Protein AF-A0A151UAA6-F1 (afdb_monomer_lite)

InterPro domains:
  IPR036852 Peptidase S8/S53 domain superfamily [G3DSA:3.40.50.200] (2-77)
  IPR036852 Peptidase S8/S53 domain superfamily [SSF52743] (2-96)
  IPR045051 Subtilisin-like protease [PTHR10795] (2-91)

Structure (mmCIF, N/CA/C/O backbone):
data_AF-A0A151UAA6-F1
#
_entry.id   AF-A0A151UAA6-F1
#
loop_
_atom_site.group_PDB
_atom_site.id
_atom_site.type_symbol
_atom_site.label_atom_id
_atom_site.label_alt_id
_atom_site.label_comp_id
_atom_site.label_asym_id
_atom_site.label_entity_id
_atom_site.label_seq_id
_atom_site.pdbx_PDB_ins_code
_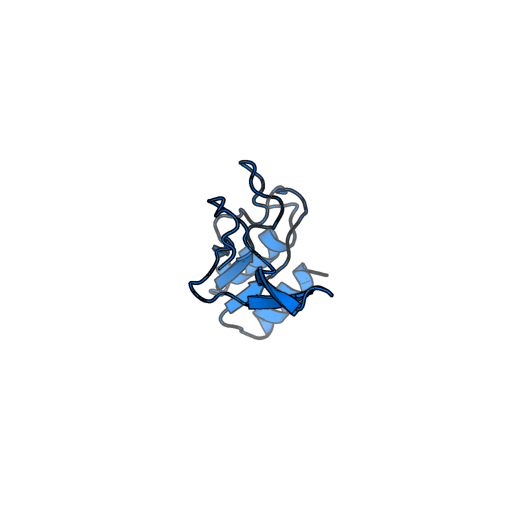atom_site.Cartn_x
_atom_site.Cartn_y
_atom_site.Cartn_z
_atom_site.occupancy
_atom_site.B_iso_or_equiv
_atom_site.auth_seq_id
_atom_site.auth_comp_id
_atom_site.auth_asym_id
_atom_site.auth_atom_id
_atom_site.pdbx_PDB_model_num
ATOM 1 N N . ASN A 1 1 ? -16.369 8.559 -4.714 1.00 82.88 1 ASN A N 1
ATOM 2 C CA . ASN A 1 1 ? -16.470 8.642 -3.248 1.00 82.88 1 ASN A CA 1
ATOM 3 C C . ASN A 1 1 ? -15.746 7.426 -2.674 1.00 82.88 1 ASN A C 1
ATOM 5 O O . ASN A 1 1 ? -16.053 6.334 -3.128 1.00 82.88 1 ASN A O 1
ATOM 9 N N . ILE A 1 2 ? -14.726 7.585 -1.818 1.00 93.62 2 ILE A N 1
ATOM 10 C CA . ILE A 1 2 ? -13.891 6.447 -1.353 1.00 93.62 2 ILE A CA 1
ATOM 11 C C . ILE A 1 2 ? -14.572 5.701 -0.204 1.00 93.62 2 ILE A C 1
ATOM 13 O O . ILE A 1 2 ? -14.650 4.479 -0.237 1.00 93.62 2 ILE A O 1
ATOM 17 N N . MET A 1 3 ? -15.121 6.428 0.770 1.00 94.31 3 MET A N 1
ATOM 18 C CA . MET A 1 3 ? -15.782 5.821 1.929 1.00 94.31 3 MET A CA 1
ATOM 19 C C . MET A 1 3 ? -16.974 4.949 1.526 1.00 94.31 3 MET A C 1
ATOM 21 O O . MET A 1 3 ? -17.097 3.831 2.004 1.00 94.31 3 MET A O 1
ATOM 25 N N . GLU A 1 4 ? -17.800 5.410 0.583 1.00 96.69 4 GLU A N 1
ATOM 26 C CA . GLU A 1 4 ? -18.925 4.615 0.067 1.00 96.69 4 GLU A CA 1
ATOM 27 C C . GLU A 1 4 ? -18.470 3.281 -0.544 1.00 96.69 4 GLU A C 1
ATOM 29 O O . GLU A 1 4 ? -19.157 2.277 -0.397 1.00 96.69 4 GLU A O 1
ATOM 34 N N . ALA A 1 5 ? -17.304 3.249 -1.200 1.00 97.56 5 ALA A N 1
ATOM 35 C CA . ALA A 1 5 ? -16.764 2.018 -1.769 1.00 97.56 5 ALA A CA 1
ATOM 36 C C . ALA A 1 5 ? -16.292 1.038 -0.683 1.00 97.56 5 ALA A C 1
ATOM 38 O O . ALA A 1 5 ? -16.472 -0.167 -0.839 1.00 97.56 5 ALA A O 1
ATOM 39 N N . PHE A 1 6 ? -15.726 1.543 0.419 1.00 98.06 6 PHE A N 1
ATOM 40 C CA . PHE A 1 6 ? -15.377 0.714 1.575 1.00 98.06 6 PHE A CA 1
ATOM 41 C C . PHE A 1 6 ? -16.623 0.124 2.236 1.00 98.06 6 PHE A C 1
ATOM 43 O O . PHE A 1 6 ? -16.667 -1.081 2.452 1.00 98.06 6 PHE A O 1
ATOM 50 N N . GLU A 1 7 ? -17.650 0.935 2.494 1.00 97.75 7 GLU A N 1
ATOM 51 C CA . GLU A 1 7 ? -18.901 0.455 3.097 1.00 97.75 7 GLU A CA 1
ATOM 52 C C . GLU A 1 7 ? -19.606 -0.579 2.211 1.00 97.75 7 GLU A C 1
ATOM 54 O O . GLU A 1 7 ? -20.068 -1.606 2.707 1.00 97.75 7 GLU A O 1
ATOM 59 N N . ALA A 1 8 ? -19.633 -0.357 0.893 1.00 98.44 8 ALA A N 1
ATOM 60 C CA . ALA A 1 8 ? -20.165 -1.336 -0.050 1.00 98.44 8 ALA A CA 1
ATOM 61 C C . ALA A 1 8 ? -19.369 -2.651 -0.007 1.00 98.44 8 ALA A C 1
ATOM 63 O O . ALA A 1 8 ? -19.964 -3.712 0.134 1.00 98.44 8 ALA A O 1
ATOM 64 N N . ALA A 1 9 ? -18.033 -2.591 -0.037 1.00 98.38 9 ALA A N 1
ATOM 65 C CA . ALA A 1 9 ? -17.187 -3.783 0.033 1.00 98.38 9 ALA A CA 1
ATOM 66 C C . ALA A 1 9 ? -17.355 -4.555 1.355 1.00 98.38 9 ALA A C 1
ATOM 68 O O . ALA A 1 9 ? -17.378 -5.786 1.354 1.00 98.38 9 ALA A O 1
ATOM 69 N N . ILE A 1 10 ? -17.506 -3.844 2.476 1.00 98.50 10 ILE A N 1
ATOM 70 C CA . ILE A 1 10 ? -17.801 -4.448 3.782 1.00 98.50 10 ILE A CA 1
ATOM 71 C C . ILE A 1 10 ? -19.161 -5.151 3.740 1.00 98.50 10 ILE A C 1
ATOM 73 O O . ILE A 1 10 ? -19.264 -6.305 4.150 1.00 98.50 10 ILE A O 1
ATOM 77 N N . SER A 1 11 ? -20.193 -4.485 3.214 1.00 98.38 11 SER A N 1
ATOM 78 C CA . SER A 1 11 ? -21.537 -5.060 3.084 1.00 98.38 11 SER A CA 1
ATOM 79 C C . SER A 1 11 ? -21.576 -6.271 2.150 1.00 98.38 11 SER A C 1
ATOM 81 O O . SER A 1 11 ? -22.352 -7.195 2.391 1.00 98.38 11 SER A O 1
ATOM 83 N N . ASP A 1 12 ? -20.757 -6.273 1.101 1.00 98.44 12 ASP A N 1
ATOM 84 C CA . ASP A 1 12 ? -20.622 -7.393 0.167 1.00 98.44 12 ASP A CA 1
ATOM 85 C C . ASP A 1 12 ? -19.863 -8.582 0.786 1.00 98.44 12 ASP A C 1
ATOM 87 O O . ASP A 1 12 ? -19.856 -9.673 0.215 1.00 98.44 12 ASP A O 1
ATOM 91 N N . GLY A 1 13 ? -19.254 -8.400 1.965 1.00 97.62 13 GLY A N 1
ATOM 92 C CA . GLY A 1 13 ? -18.581 -9.460 2.712 1.00 97.62 13 GLY A CA 1
ATOM 93 C C . GLY A 1 13 ? -17.268 -9.911 2.077 1.00 97.62 13 GLY A C 1
ATOM 94 O O . GLY A 1 13 ? -16.966 -11.102 2.090 1.00 97.62 13 GLY A O 1
ATOM 95 N N . VAL A 1 14 ? -16.504 -8.986 1.485 1.00 98.56 14 VAL A N 1
ATOM 96 C CA . VAL A 1 14 ? -15.199 -9.316 0.887 1.00 98.56 14 VAL A CA 1
ATOM 97 C C . VAL A 1 14 ? -14.173 -9.717 1.949 1.00 98.56 14 VAL A C 1
ATOM 99 O O . VAL A 1 14 ? -14.188 -9.208 3.063 1.00 98.56 14 VAL A O 1
ATOM 102 N N . ASP A 1 15 ? -13.209 -10.559 1.579 1.00 98.19 15 ASP A N 1
ATOM 103 C CA . ASP A 1 15 ? -12.125 -10.954 2.491 1.00 98.19 15 ASP A CA 1
ATOM 104 C C . ASP A 1 15 ? -10.958 -9.946 2.514 1.00 98.19 15 ASP A C 1
ATOM 106 O O . ASP A 1 15 ? -10.261 -9.784 3.519 1.00 98.19 15 ASP A O 1
ATOM 110 N N . VAL A 1 16 ? -10.712 -9.270 1.383 1.00 98.25 16 VAL A N 1
ATOM 111 C CA . VAL A 1 16 ? -9.579 -8.351 1.190 1.00 98.25 16 VAL A CA 1
ATOM 112 C C . VAL A 1 16 ? -9.987 -7.175 0.307 1.00 98.25 16 VAL A C 1
ATOM 114 O O . VAL A 1 16 ? -10.615 -7.357 -0.735 1.00 98.25 16 VAL A O 1
ATOM 117 N N . ILE A 1 17 ? -9.538 -5.972 0.668 1.00 98.44 17 ILE A N 1
ATOM 118 C CA . ILE A 1 17 ? -9.639 -4.769 -0.165 1.00 98.44 17 ILE A CA 1
ATOM 119 C C . ILE A 1 17 ? -8.249 -4.391 -0.687 1.00 98.44 17 ILE A C 1
ATOM 121 O O . ILE A 1 17 ? -7.293 -4.212 0.073 1.00 98.44 17 ILE A O 1
ATOM 125 N N . SER A 1 18 ? -8.136 -4.229 -2.006 1.00 97.69 18 SER A N 1
ATOM 126 C CA . SER A 1 18 ? -6.940 -3.683 -2.650 1.00 97.69 18 SER A CA 1
ATOM 127 C C . SER A 1 18 ? -7.195 -2.257 -3.124 1.00 97.69 18 SER A C 1
ATOM 129 O O . SER A 1 18 ? -7.993 -2.018 -4.029 1.00 97.69 18 SER A O 1
ATOM 131 N N . CYS A 1 19 ? -6.508 -1.303 -2.502 1.00 95.19 19 CYS A N 1
ATOM 132 C CA . CYS A 1 19 ? -6.675 0.124 -2.732 1.00 95.19 19 CYS A CA 1
ATOM 133 C C . CYS A 1 19 ? -5.403 0.714 -3.357 1.00 95.19 19 CYS A C 1
ATOM 135 O O . CYS A 1 19 ? -4.470 1.124 -2.672 1.00 95.19 19 CYS A O 1
ATOM 137 N N . SER A 1 20 ? -5.353 0.787 -4.687 1.00 94.81 20 SER A N 1
ATOM 138 C CA . SER A 1 20 ? -4.257 1.462 -5.409 1.00 94.81 20 SER A CA 1
ATOM 139 C C . SER A 1 20 ? -4.518 2.964 -5.559 1.00 94.81 20 SER A C 1
ATOM 141 O O . SER A 1 20 ? -4.432 3.518 -6.653 1.00 94.81 20 SER A O 1
ATOM 143 N N . LEU A 1 21 ? -4.881 3.610 -4.452 1.00 92.88 21 LEU A N 1
ATOM 144 C CA . LEU A 1 21 ? -5.153 5.042 -4.346 1.00 92.88 21 LEU A CA 1
ATOM 145 C C . LEU A 1 21 ? -4.327 5.628 -3.199 1.00 92.88 21 LEU A C 1
ATOM 147 O O . LEU A 1 21 ? -3.820 4.902 -2.347 1.00 92.88 21 LEU A O 1
ATOM 151 N N . GLY A 1 22 ? -4.190 6.945 -3.176 1.00 89.75 22 GLY A N 1
ATOM 152 C CA . GLY A 1 22 ? -3.493 7.653 -2.114 1.00 89.75 22 GLY A CA 1
ATOM 153 C C . GLY A 1 22 ? -3.480 9.149 -2.378 1.00 89.75 22 GLY A C 1
ATOM 154 O O . GLY A 1 22 ? -3.736 9.602 -3.496 1.00 89.75 22 GLY A O 1
ATOM 155 N N . HIS A 1 23 ? -3.173 9.910 -1.338 1.00 87.75 23 HIS A N 1
ATOM 156 C CA . HIS A 1 23 ? -2.954 11.346 -1.438 1.00 87.75 23 HIS A CA 1
ATOM 157 C C . HIS A 1 23 ? -1.558 11.658 -2.001 1.00 87.75 23 HIS A C 1
ATOM 159 O O . HIS A 1 23 ? -0.692 10.783 -2.074 1.00 87.75 23 HIS A O 1
ATOM 165 N N . SER A 1 24 ? -1.332 12.915 -2.395 1.00 86.19 24 SER A N 1
ATOM 166 C CA . SER A 1 24 ? -0.005 13.404 -2.810 1.00 86.19 24 SER A CA 1
ATOM 167 C C . SER A 1 24 ? 0.973 13.525 -1.636 1.00 86.19 24 SER A C 1
ATOM 169 O O . SER A 1 24 ? 2.183 13.466 -1.834 1.00 86.19 24 SER A O 1
ATOM 171 N N . THR A 1 25 ? 0.448 13.699 -0.423 1.00 87.44 25 THR A N 1
ATOM 172 C CA . THR A 1 25 ? 1.184 13.788 0.845 1.00 87.44 25 THR A CA 1
ATOM 173 C C . THR A 1 25 ? 0.458 12.970 1.906 1.00 87.44 25 THR A C 1
ATOM 175 O O . THR A 1 25 ? -0.740 12.733 1.769 1.00 87.44 25 THR A O 1
ATOM 178 N N . ALA A 1 26 ? 1.157 12.539 2.958 1.00 87.94 26 ALA A N 1
ATOM 179 C CA . ALA A 1 26 ? 0.495 11.933 4.110 1.00 87.94 26 ALA A CA 1
ATOM 180 C C . ALA A 1 26 ? -0.484 12.936 4.743 1.00 87.94 26 ALA A C 1
ATOM 182 O O . ALA A 1 26 ? -0.132 14.097 4.964 1.00 87.94 26 ALA A O 1
ATOM 183 N N . THR A 1 27 ? -1.695 12.467 5.019 1.00 92.19 27 THR A N 1
ATOM 184 C CA . THR A 1 27 ? -2.774 13.228 5.656 1.00 92.19 27 THR A CA 1
ATOM 185 C C . THR A 1 27 ? -3.064 12.611 7.024 1.00 92.19 27 THR A C 1
ATOM 187 O O . THR A 1 27 ? -2.761 11.439 7.255 1.00 92.19 27 THR A O 1
ATOM 190 N N . GLU A 1 28 ? -3.611 13.400 7.948 1.00 94.44 28 GLU A N 1
ATOM 191 C CA . GLU A 1 28 ? -4.044 12.913 9.260 1.00 94.44 28 GLU A CA 1
ATOM 192 C C . GLU A 1 28 ? -5.151 11.846 9.104 1.00 94.44 28 GLU A C 1
ATOM 194 O O . GLU A 1 28 ? -5.988 11.928 8.203 1.00 94.44 28 GLU A O 1
ATOM 199 N N . PHE A 1 29 ? -5.143 10.814 9.952 1.00 95.00 29 PHE A N 1
ATOM 200 C CA . PHE A 1 29 ? -5.992 9.628 9.804 1.00 95.00 29 PHE A CA 1
ATOM 201 C C . PHE A 1 29 ? -7.498 9.912 9.829 1.00 95.00 29 PHE A C 1
ATOM 203 O O . PHE A 1 29 ? -8.250 9.223 9.143 1.00 95.00 29 PHE A O 1
ATOM 210 N N . PHE A 1 30 ? -7.944 10.904 10.594 1.00 94.00 30 PHE A N 1
ATOM 211 C CA . PHE A 1 30 ? -9.346 11.312 10.709 1.00 94.00 30 PHE A CA 1
ATOM 212 C C . PHE A 1 30 ? -9.790 12.265 9.591 1.00 94.00 30 PHE A C 1
ATOM 214 O O . PHE A 1 30 ? -10.973 12.587 9.495 1.00 94.00 30 PHE A O 1
ATOM 221 N N . GLU A 1 31 ? -8.863 12.698 8.737 1.00 94.31 31 GLU A N 1
ATOM 222 C CA . GLU A 1 31 ? -9.136 13.519 7.552 1.00 94.31 31 GLU A CA 1
ATOM 223 C C . GLU A 1 31 ? -8.940 12.735 6.243 1.00 94.31 31 GLU A C 1
ATOM 225 O O . GLU A 1 31 ? -9.321 13.197 5.166 1.00 94.31 31 GLU A O 1
ATOM 230 N N . ASP A 1 32 ? -8.380 11.527 6.320 1.00 94.25 32 ASP A N 1
ATOM 231 C CA . ASP A 1 32 ? -8.148 10.651 5.179 1.00 94.25 32 ASP A CA 1
ATOM 232 C C . ASP A 1 32 ? -9.244 9.582 5.045 1.00 94.25 32 ASP A C 1
ATOM 234 O O . ASP A 1 32 ? -9.320 8.619 5.810 1.00 94.25 32 ASP A O 1
ATOM 238 N N . GLY A 1 33 ? -10.065 9.702 3.999 1.00 95.44 33 GLY A N 1
ATOM 239 C CA . GLY A 1 33 ? -11.128 8.739 3.704 1.00 95.44 33 GLY A CA 1
ATOM 240 C C . GLY A 1 33 ? -10.637 7.306 3.453 1.00 95.44 33 GLY A C 1
ATOM 241 O O . GLY A 1 33 ? -11.407 6.370 3.676 1.00 95.44 33 GLY A O 1
ATOM 242 N N . ILE A 1 34 ? -9.380 7.109 3.025 1.00 96.44 34 ILE A N 1
ATOM 243 C CA . ILE A 1 34 ? -8.778 5.770 2.907 1.00 96.44 34 ILE A CA 1
ATOM 244 C C . ILE A 1 34 ? -8.497 5.211 4.304 1.00 96.44 34 ILE A C 1
ATOM 246 O O . ILE A 1 34 ? -8.895 4.085 4.592 1.00 96.44 34 ILE A O 1
ATOM 250 N N . SER A 1 35 ? -7.866 5.996 5.181 1.00 96.81 35 SER A N 1
ATOM 251 C CA . SER A 1 35 ? -7.601 5.618 6.574 1.00 96.81 35 SER A CA 1
ATOM 252 C C . SER A 1 35 ? -8.883 5.286 7.341 1.00 96.81 35 SER A C 1
ATOM 254 O O . SER A 1 35 ? -8.945 4.228 7.971 1.00 96.81 35 SER A O 1
ATOM 256 N N . ILE A 1 36 ? -9.923 6.119 7.236 1.00 97.25 36 ILE A N 1
ATOM 257 C CA . ILE A 1 36 ? -11.225 5.888 7.887 1.00 97.25 36 ILE A CA 1
ATOM 258 C C . ILE A 1 36 ? -11.895 4.619 7.345 1.00 97.25 36 ILE A C 1
ATOM 260 O O . ILE A 1 36 ? -12.266 3.738 8.120 1.00 97.25 36 ILE A O 1
ATOM 264 N N . GLY A 1 37 ? -12.013 4.488 6.019 1.00 97.31 37 GLY A N 1
ATOM 265 C CA . GLY A 1 37 ? -12.629 3.310 5.400 1.00 97.31 37 GLY A CA 1
ATOM 266 C C . GLY A 1 37 ? -11.878 2.018 5.729 1.00 97.31 37 GLY A C 1
ATOM 267 O O . GLY A 1 37 ? -12.488 0.995 6.038 1.00 97.31 37 GLY A O 1
ATOM 268 N N . ALA A 1 38 ? -10.544 2.071 5.757 1.00 97.75 38 ALA A N 1
ATOM 269 C CA . ALA A 1 38 ? -9.722 0.929 6.131 1.00 97.75 38 ALA A CA 1
ATOM 270 C C . ALA A 1 38 ? -9.863 0.549 7.610 1.00 97.75 38 ALA A C 1
ATOM 272 O O . ALA A 1 38 ? -9.804 -0.636 7.938 1.00 97.75 38 ALA A O 1
ATOM 273 N N . PHE A 1 39 ? -10.086 1.523 8.496 1.00 97.69 39 PHE A N 1
ATOM 274 C CA . PHE A 1 39 ? -10.360 1.252 9.905 1.00 97.69 39 PHE A CA 1
ATOM 275 C C . PHE A 1 39 ? -11.678 0.482 10.072 1.00 97.69 39 PHE A C 1
ATOM 277 O O . PHE A 1 39 ? -11.728 -0.510 10.798 1.00 97.69 39 PHE A O 1
ATOM 284 N N . HIS A 1 40 ? -12.729 0.878 9.345 1.00 97.88 40 HIS A N 1
ATOM 285 C CA . HIS A 1 40 ? -14.009 0.159 9.336 1.00 97.88 40 HIS A CA 1
ATOM 286 C C . HIS A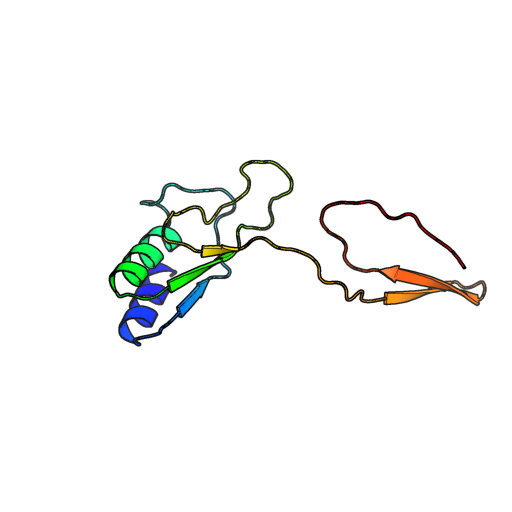 1 40 ? -13.875 -1.255 8.756 1.00 97.88 40 HIS A C 1
ATOM 288 O O . HIS A 1 40 ? -14.431 -2.205 9.309 1.00 97.88 40 HIS A O 1
ATOM 294 N N . ALA A 1 41 ? -13.104 -1.417 7.678 1.00 98.38 41 ALA A N 1
ATOM 295 C CA . ALA A 1 41 ? -12.845 -2.723 7.078 1.00 98.38 41 ALA A CA 1
ATOM 296 C C . ALA A 1 41 ? -12.154 -3.670 8.072 1.00 98.38 41 ALA A C 1
ATOM 298 O O . ALA A 1 41 ? -12.631 -4.784 8.296 1.00 98.38 41 ALA A O 1
ATOM 299 N N . ILE A 1 42 ? -11.097 -3.207 8.750 1.00 97.69 42 ILE A N 1
ATOM 300 C CA . ILE A 1 42 ? -10.360 -4.053 9.695 1.00 97.69 42 ILE A CA 1
ATOM 301 C C . ILE A 1 42 ? -11.187 -4.408 10.931 1.00 97.69 42 ILE A C 1
ATOM 303 O O . ILE A 1 42 ? -11.064 -5.517 11.450 1.00 97.69 42 ILE A O 1
ATOM 307 N N . ALA A 1 43 ? -12.078 -3.512 11.369 1.00 97.62 43 ALA A N 1
ATOM 308 C CA . ALA A 1 43 ? -13.027 -3.793 12.443 1.00 97.62 43 ALA A CA 1
ATOM 309 C C . ALA A 1 43 ? -14.010 -4.924 12.081 1.00 97.62 43 ALA A C 1
ATOM 311 O O . ALA A 1 43 ? -14.491 -5.621 12.972 1.00 97.62 43 ALA A O 1
ATOM 312 N N . ASN A 1 44 ? -14.258 -5.146 10.786 1.00 98.12 44 ASN A N 1
ATOM 313 C CA . ASN A 1 44 ? -15.054 -6.257 10.258 1.00 98.12 44 ASN A CA 1
ATOM 314 C C . ASN A 1 44 ? -14.197 -7.469 9.837 1.00 98.12 44 ASN A C 1
ATOM 316 O O . ASN A 1 44 ? -14.699 -8.385 9.194 1.00 98.12 44 ASN A O 1
ATOM 320 N N . GLY A 1 45 ? -12.910 -7.499 10.199 1.00 97.81 45 GLY A N 1
ATOM 321 C CA . GLY A 1 45 ? -12.004 -8.604 9.872 1.00 97.81 45 GLY A CA 1
ATOM 322 C C . GLY A 1 45 ? -11.486 -8.602 8.430 1.00 97.81 45 GLY A C 1
ATOM 323 O O . GLY A 1 45 ? -10.890 -9.590 8.008 1.00 97.81 45 GLY A O 1
ATOM 324 N N . ILE A 1 46 ? -11.675 -7.507 7.690 1.00 98.56 46 ILE A N 1
ATOM 325 C CA . ILE A 1 46 ? -11.271 -7.370 6.288 1.00 98.56 46 ILE A CA 1
ATOM 326 C C . ILE A 1 46 ? -9.912 -6.678 6.216 1.00 98.56 46 ILE A C 1
ATOM 328 O O . ILE A 1 46 ? -9.719 -5.575 6.735 1.00 98.56 46 ILE A O 1
ATOM 332 N N . VAL A 1 47 ? -8.954 -7.308 5.542 1.00 97.75 47 VAL A N 1
ATOM 333 C 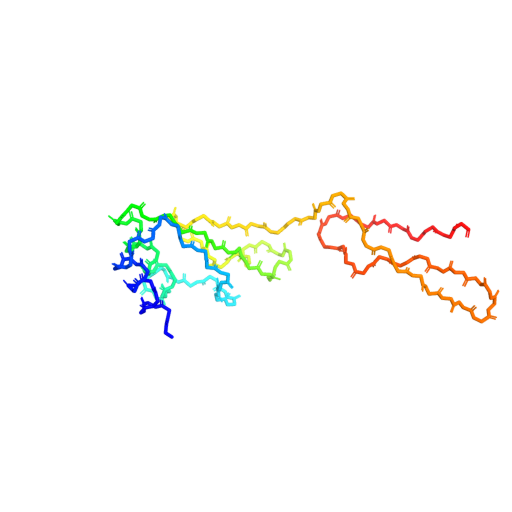CA . VAL A 1 47 ? -7.603 -6.756 5.394 1.00 97.75 47 VAL A CA 1
ATOM 334 C C . VAL A 1 47 ? -7.552 -5.750 4.245 1.00 97.75 47 VAL A C 1
ATOM 336 O O . VAL A 1 47 ? -8.094 -5.994 3.168 1.00 97.75 47 VAL A O 1
ATOM 339 N N . VAL A 1 48 ? -6.838 -4.638 4.443 1.00 98.38 48 VAL A N 1
ATOM 340 C CA . VAL A 1 48 ? -6.664 -3.597 3.421 1.00 98.38 48 VAL A CA 1
ATOM 341 C C . VAL A 1 48 ? -5.203 -3.474 3.012 1.00 98.38 48 VAL A C 1
ATOM 343 O O . VAL A 1 48 ? -4.317 -3.296 3.848 1.00 98.38 48 VAL A O 1
ATOM 346 N N . THR A 1 49 ? -4.959 -3.530 1.704 1.00 97.81 49 THR A N 1
ATOM 347 C CA . THR A 1 49 ? -3.645 -3.280 1.096 1.00 97.81 49 THR A CA 1
ATOM 348 C C . THR A 1 49 ? -3.684 -1.977 0.314 1.00 97.81 49 THR A C 1
ATOM 350 O O . THR A 1 49 ? -4.656 -1.718 -0.402 1.00 97.81 49 THR A O 1
ATOM 353 N N . ALA A 1 50 ? -2.639 -1.160 0.427 1.00 97.25 50 ALA A N 1
ATOM 354 C CA . ALA A 1 50 ? -2.533 0.069 -0.348 1.00 97.25 50 ALA A CA 1
ATOM 355 C C . ALA A 1 50 ? -1.087 0.384 -0.735 1.00 97.25 50 ALA A C 1
ATOM 357 O O . ALA A 1 50 ? -0.147 0.053 -0.016 1.00 97.25 50 ALA A O 1
ATOM 358 N N . GLY A 1 51 ? -0.891 1.026 -1.886 1.00 95.69 51 GLY A N 1
ATOM 359 C CA . GLY A 1 51 ? 0.447 1.415 -2.339 1.00 95.69 51 GLY A CA 1
ATOM 360 C C . GLY A 1 51 ? 1.044 2.519 -1.463 1.00 95.69 51 GLY A C 1
ATOM 361 O O . GLY A 1 51 ? 0.337 3.426 -1.043 1.00 95.69 51 GLY A O 1
ATOM 362 N N . GLY A 1 52 ? 2.353 2.502 -1.219 1.00 94.19 52 GLY A N 1
ATOM 363 C CA . GLY A 1 52 ? 3.028 3.546 -0.438 1.00 94.19 52 GLY A CA 1
ATOM 364 C C . GLY A 1 52 ? 3.057 4.924 -1.116 1.00 94.19 52 GLY A C 1
ATOM 365 O O . GLY A 1 52 ? 3.320 5.917 -0.451 1.00 94.19 52 GLY A O 1
ATOM 366 N N . GLY A 1 53 ? 2.764 4.994 -2.416 1.00 93.06 53 GLY A N 1
ATOM 367 C CA . GLY A 1 53 ? 2.877 6.202 -3.233 1.00 93.06 53 GLY A CA 1
ATOM 368 C C . GLY A 1 53 ? 4.138 6.201 -4.104 1.00 93.06 53 GLY A C 1
ATOM 369 O O . GLY A 1 53 ? 5.074 5.436 -3.882 1.00 93.06 53 GLY A O 1
ATOM 370 N N . ASN A 1 54 ? 4.149 7.063 -5.124 1.00 93.25 54 ASN A N 1
ATOM 371 C CA . ASN A 1 54 ? 5.206 7.118 -6.147 1.00 93.25 54 ASN A CA 1
ATOM 372 C C . ASN A 1 54 ? 6.068 8.391 -6.057 1.00 93.25 54 ASN A C 1
ATOM 374 O O . ASN A 1 54 ? 6.798 8.704 -6.993 1.00 93.25 54 ASN A O 1
ATOM 378 N N . ALA A 1 55 ? 5.968 9.136 -4.952 1.00 92.94 55 ALA A N 1
ATOM 379 C CA . ALA A 1 55 ? 6.642 10.422 -4.755 1.00 92.94 55 ALA A CA 1
ATOM 380 C C . ALA A 1 55 ? 8.081 10.304 -4.211 1.00 92.94 55 ALA A C 1
ATOM 382 O O . ALA A 1 55 ? 8.720 11.320 -3.950 1.00 92.94 55 ALA A O 1
ATOM 383 N N . GLY A 1 56 ? 8.593 9.081 -4.033 1.00 90.62 56 GLY A N 1
ATOM 384 C CA . GLY A 1 56 ? 9.984 8.846 -3.642 1.00 90.62 56 GLY A CA 1
ATOM 385 C C . GLY A 1 56 ? 11.001 9.444 -4.634 1.00 90.62 56 GLY A C 1
ATOM 386 O O . GLY A 1 56 ? 10.634 9.889 -5.723 1.00 90.62 56 GLY A O 1
ATOM 387 N N . PRO A 1 57 ? 12.306 9.428 -4.306 1.00 93.06 57 PRO A N 1
ATOM 388 C CA . PRO A 1 57 ? 12.947 8.585 -3.291 1.00 93.06 57 PRO A CA 1
ATOM 389 C C . PRO A 1 57 ? 13.187 9.258 -1.932 1.00 93.06 57 PRO A C 1
ATOM 391 O O . PRO A 1 57 ? 13.767 8.624 -1.051 1.00 93.06 57 PRO A O 1
ATOM 394 N N . GLU A 1 58 ? 12.789 10.521 -1.763 1.00 93.19 58 GLU A N 1
ATOM 395 C CA . GLU A 1 58 ? 13.068 11.265 -0.533 1.00 93.19 58 GLU A CA 1
ATOM 396 C C . GLU A 1 58 ? 12.363 10.642 0.691 1.00 93.19 58 GLU A C 1
ATOM 398 O O . GLU A 1 58 ? 11.240 10.131 0.566 1.00 93.19 58 GLU A O 1
ATOM 403 N N . PRO A 1 59 ? 12.989 10.670 1.886 1.00 92.62 59 PRO A N 1
ATOM 404 C CA . PRO A 1 59 ? 12.361 10.191 3.115 1.00 92.62 59 PRO A CA 1
ATOM 405 C C . PRO A 1 59 ? 11.036 10.909 3.413 1.00 92.62 59 PRO A C 1
ATOM 407 O O . PRO A 1 59 ? 10.905 12.107 3.184 1.00 92.62 59 PRO A O 1
ATOM 410 N N . GLY A 1 60 ? 10.060 10.183 3.968 1.00 91.88 60 GLY A N 1
ATOM 411 C CA . GLY A 1 60 ? 8.773 10.765 4.382 1.00 91.88 60 GLY A CA 1
ATOM 412 C C . GLY A 1 60 ? 7.768 11.009 3.248 1.00 91.88 60 GLY A C 1
ATOM 413 O O . GLY A 1 60 ? 6.793 11.723 3.448 1.00 91.88 60 GLY A O 1
ATOM 414 N N . THR A 1 61 ? 7.978 10.415 2.071 1.00 94.19 61 THR A N 1
ATOM 415 C CA . THR A 1 61 ? 7.087 10.548 0.898 1.00 94.19 61 THR A CA 1
ATOM 416 C C . THR A 1 61 ? 5.965 9.501 0.831 1.00 94.19 61 THR A C 1
ATOM 418 O O . THR A 1 61 ? 5.170 9.515 -0.109 1.00 94.19 61 THR A O 1
ATOM 421 N N . VAL A 1 62 ? 5.882 8.592 1.812 1.00 94.81 62 VAL A N 1
ATOM 422 C CA . VAL A 1 62 ? 4.835 7.557 1.887 1.00 94.81 62 VAL A CA 1
ATOM 423 C C . VAL A 1 62 ? 3.507 8.180 2.323 1.00 94.81 62 VAL A C 1
ATOM 425 O O . VAL A 1 62 ? 3.500 8.974 3.260 1.00 94.81 62 VAL A O 1
ATOM 428 N N . THR A 1 63 ? 2.388 7.818 1.683 1.00 94.81 63 THR A N 1
ATOM 429 C CA . THR A 1 63 ? 1.083 8.468 1.937 1.00 94.81 63 THR A CA 1
ATOM 430 C C . THR A 1 63 ? 0.052 7.597 2.655 1.00 94.81 63 THR A C 1
ATOM 432 O O . THR A 1 63 ? -0.644 8.096 3.532 1.00 94.81 63 THR A O 1
ATOM 435 N N . ASN A 1 64 ? -0.011 6.294 2.372 1.00 96.06 64 ASN A N 1
ATOM 436 C CA . ASN A 1 64 ? -0.893 5.361 3.083 1.00 96.06 64 ASN A CA 1
ATOM 437 C C . ASN A 1 64 ? -0.195 4.816 4.338 1.00 96.06 64 ASN A C 1
ATOM 439 O O . ASN A 1 64 ? 0.354 3.718 4.302 1.00 96.06 64 ASN A O 1
ATOM 443 N N . VAL A 1 65 ? -0.154 5.602 5.418 1.00 96.00 65 VAL A N 1
ATOM 444 C CA . VAL A 1 65 ? 0.666 5.317 6.620 1.00 96.00 65 VAL A CA 1
ATOM 445 C C . VAL A 1 65 ? -0.132 4.877 7.852 1.00 96.00 65 VAL A C 1
ATOM 447 O O . VAL A 1 65 ? 0.452 4.695 8.920 1.00 96.00 65 VAL A O 1
ATOM 450 N N . ALA A 1 66 ? -1.452 4.705 7.731 1.00 96.69 66 ALA A N 1
ATOM 451 C CA . ALA A 1 66 ? -2.269 4.245 8.848 1.00 96.69 66 ALA A CA 1
ATOM 452 C C . ALA A 1 66 ? -1.832 2.842 9.315 1.00 96.69 66 ALA A C 1
ATOM 454 O O . ALA A 1 66 ? -1.607 1.963 8.481 1.00 96.69 66 ALA A O 1
ATOM 455 N N . PRO A 1 67 ? -1.741 2.593 10.635 1.00 96.31 67 PRO A N 1
ATOM 456 C CA . PRO A 1 67 ? -1.139 1.368 11.167 1.00 96.31 67 PRO A CA 1
ATOM 457 C C . PRO A 1 67 ? -1.956 0.098 10.883 1.00 96.31 67 PRO A C 1
ATOM 459 O O . PRO A 1 67 ? -1.436 -1.006 11.011 1.00 96.31 67 PRO A O 1
ATOM 462 N N . TRP A 1 68 ? -3.225 0.245 10.498 1.00 97.25 68 TRP A N 1
ATOM 463 C CA . TRP A 1 68 ? -4.108 -0.844 10.075 1.00 97.25 68 TRP A CA 1
ATOM 464 C C . TRP A 1 68 ? -4.080 -1.102 8.558 1.00 97.25 68 TRP A C 1
ATOM 466 O O . TRP A 1 68 ? -4.794 -1.971 8.071 1.00 97.25 68 TRP A O 1
ATOM 476 N N . ILE A 1 69 ? -3.272 -0.379 7.781 1.00 97.56 69 ILE A N 1
ATOM 477 C CA . ILE A 1 69 ? -3.132 -0.603 6.338 1.00 97.56 69 ILE A CA 1
ATOM 478 C C . ILE A 1 69 ? -1.826 -1.348 6.061 1.00 97.56 69 ILE A C 1
ATOM 480 O O . ILE A 1 69 ? -0.762 -0.975 6.552 1.00 97.56 69 ILE A O 1
ATOM 484 N N . PHE A 1 70 ? -1.875 -2.373 5.206 1.00 97.50 70 PHE A N 1
ATOM 485 C CA . PHE A 1 70 ? -0.661 -2.943 4.623 1.00 97.50 70 PHE A CA 1
ATOM 486 C C . PHE A 1 70 ? -0.129 -2.018 3.524 1.00 97.50 70 PHE A C 1
ATOM 488 O O . PHE A 1 70 ? -0.570 -2.084 2.373 1.00 97.50 70 PHE A O 1
ATOM 495 N N . SER A 1 71 ? 0.820 -1.153 3.883 1.00 96.56 71 SER A N 1
ATOM 496 C CA . SER A 1 71 ? 1.489 -0.225 2.965 1.00 96.56 71 SER A CA 1
ATOM 497 C C . SER A 1 71 ? 2.535 -0.946 2.108 1.00 96.56 71 SER A C 1
ATOM 499 O O . SER A 1 71 ? 3.525 -1.474 2.617 1.00 96.56 71 SE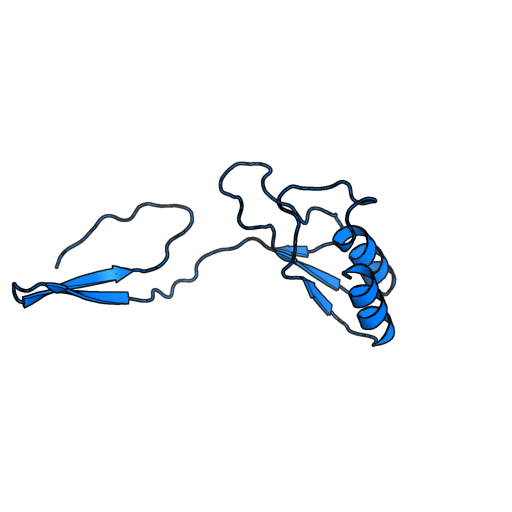R A O 1
ATOM 501 N N . VAL A 1 72 ? 2.343 -0.954 0.790 1.00 97.38 72 VAL A N 1
ATOM 502 C CA . VAL A 1 72 ? 3.157 -1.726 -0.161 1.00 97.38 72 VAL A CA 1
ATOM 503 C C . VAL A 1 72 ? 4.108 -0.817 -0.939 1.00 97.38 72 VAL A C 1
ATOM 505 O O . VAL A 1 72 ? 3.678 0.070 -1.676 1.00 97.38 72 VAL A O 1
ATOM 508 N N . GLY A 1 73 ? 5.415 -1.053 -0.803 1.00 94.50 73 GLY A N 1
ATOM 509 C CA . GLY A 1 73 ? 6.448 -0.399 -1.612 1.00 94.50 73 GLY A CA 1
ATOM 510 C C . GLY A 1 73 ? 6.616 -1.044 -2.992 1.00 94.50 73 GLY A C 1
ATOM 511 O O . GLY A 1 73 ? 6.345 -2.230 -3.173 1.00 94.50 73 GLY A O 1
ATOM 512 N N . ALA A 1 74 ? 7.101 -0.271 -3.964 1.00 93.06 74 ALA A N 1
ATOM 513 C CA . ALA A 1 74 ? 7.397 -0.771 -5.303 1.00 93.06 74 ALA A CA 1
ATOM 514 C C . ALA A 1 74 ? 8.856 -1.240 -5.418 1.00 93.06 74 ALA A C 1
ATOM 516 O O . ALA A 1 74 ? 9.783 -0.557 -4.981 1.00 93.06 74 ALA A O 1
ATOM 517 N N . SER A 1 75 ? 9.062 -2.390 -6.057 1.00 91.19 75 SER A N 1
ATOM 518 C CA . SER A 1 75 ? 10.381 -2.923 -6.395 1.00 91.19 75 SER A CA 1
ATOM 519 C C . SER A 1 75 ? 10.401 -3.452 -7.830 1.00 91.19 75 SER A C 1
ATOM 521 O O . SER A 1 75 ? 9.369 -3.544 -8.498 1.00 91.19 75 SER A O 1
ATOM 523 N N . THR A 1 76 ? 11.597 -3.766 -8.327 1.00 86.56 76 THR A N 1
ATOM 524 C CA . THR A 1 76 ? 11.770 -4.417 -9.633 1.00 86.56 76 THR A CA 1
ATOM 525 C C . THR A 1 76 ? 11.948 -5.920 -9.457 1.00 86.56 76 THR A C 1
ATOM 527 O O . THR A 1 76 ? 12.390 -6.383 -8.406 1.00 86.56 76 THR A O 1
ATOM 530 N N . ILE A 1 77 ? 11.606 -6.674 -10.499 1.00 86.38 77 ILE A N 1
ATOM 531 C CA . ILE A 1 77 ? 11.887 -8.109 -10.608 1.00 86.38 77 ILE A CA 1
ATOM 532 C C . ILE A 1 77 ? 13.118 -8.339 -11.497 1.00 86.38 77 ILE A C 1
ATOM 534 O O . ILE A 1 77 ? 13.614 -7.411 -12.136 1.00 86.38 77 ILE A O 1
ATOM 538 N N . ASP A 1 78 ? 13.603 -9.575 -11.549 1.00 84.81 78 ASP A N 1
ATOM 539 C CA . ASP A 1 78 ? 14.757 -9.996 -12.358 1.00 84.81 78 ASP A CA 1
ATOM 540 C C . ASP A 1 78 ? 14.528 -9.912 -13.880 1.00 84.81 78 ASP A C 1
ATOM 542 O O . ASP A 1 78 ? 15.481 -9.856 -14.659 1.00 84.81 78 ASP A O 1
ATOM 546 N N . ARG A 1 79 ? 13.265 -9.870 -14.311 1.00 82.50 79 ARG A N 1
ATOM 547 C CA . ARG A 1 79 ? 12.877 -9.726 -15.713 1.00 82.50 79 ARG A CA 1
ATOM 548 C C . ARG A 1 79 ? 13.055 -8.295 -16.224 1.00 82.50 79 ARG A C 1
ATOM 550 O O . ARG A 1 79 ? 12.349 -7.380 -15.804 1.00 82.50 79 ARG A O 1
ATOM 557 N N . ASP A 1 80 ? 13.876 -8.158 -17.261 1.00 80.56 80 ASP A N 1
ATOM 558 C CA . ASP A 1 80 ? 14.051 -6.919 -18.016 1.00 80.56 80 ASP A CA 1
ATOM 559 C C . ASP A 1 80 ? 13.287 -6.963 -19.358 1.00 80.56 80 ASP A C 1
ATOM 561 O O . ASP A 1 80 ? 13.309 -7.964 -20.075 1.00 80.56 80 ASP A O 1
ATOM 565 N N . PHE A 1 81 ? 12.644 -5.853 -19.739 1.00 78.25 81 PHE A N 1
ATOM 566 C CA . PHE A 1 81 ? 12.062 -5.686 -21.077 1.00 78.25 81 PHE A CA 1
ATOM 567 C C . PHE A 1 81 ? 13.016 -4.895 -21.973 1.00 78.25 81 PHE A C 1
ATOM 569 O O . PHE A 1 81 ? 13.136 -3.669 -21.867 1.00 78.25 81 PHE A O 1
ATOM 576 N N . ALA A 1 82 ? 13.708 -5.617 -22.850 1.00 79.50 82 ALA A N 1
ATOM 577 C CA . ALA A 1 82 ? 14.639 -5.051 -23.813 1.00 79.50 82 ALA A CA 1
ATOM 578 C C . ALA A 1 82 ? 13.919 -4.609 -25.095 1.00 79.50 82 ALA A C 1
ATOM 580 O O . ALA A 1 82 ? 13.156 -5.366 -25.690 1.00 79.50 82 ALA A O 1
ATOM 581 N N . ASN A 1 83 ? 14.210 -3.391 -25.544 1.00 80.38 83 ASN A N 1
ATOM 582 C CA . ASN A 1 83 ? 13.835 -2.874 -26.858 1.00 80.38 83 ASN A CA 1
ATOM 583 C C . ASN A 1 83 ? 15.104 -2.594 -27.663 1.00 80.38 83 ASN A C 1
ATOM 585 O O . ASN A 1 83 ? 16.139 -2.295 -27.076 1.00 80.38 83 ASN A O 1
ATOM 589 N N . TYR A 1 84 ? 15.049 -2.653 -28.992 1.00 83.94 84 TYR A N 1
ATOM 590 C CA . TYR A 1 84 ? 16.209 -2.356 -29.836 1.00 83.94 84 TYR A CA 1
ATOM 591 C C . TYR A 1 84 ? 15.958 -1.110 -30.680 1.00 83.94 84 TYR A C 1
ATOM 593 O O . TYR A 1 84 ? 14.982 -1.045 -31.422 1.00 83.94 84 TYR A O 1
ATOM 601 N N . ILE A 1 85 ? 16.863 -0.136 -30.595 1.00 85.56 85 ILE A N 1
ATOM 602 C CA . ILE A 1 85 ? 16.913 0.998 -31.520 1.00 85.56 85 ILE A CA 1
ATOM 603 C C . ILE A 1 85 ? 17.899 0.650 -32.632 1.00 85.56 85 ILE A C 1
ATOM 605 O O . ILE A 1 85 ? 19.092 0.478 -32.375 1.00 85.56 85 ILE A O 1
ATOM 609 N N . ALA A 1 86 ? 17.405 0.562 -33.866 1.00 88.50 86 ALA A N 1
ATOM 610 C CA . ALA A 1 86 ? 18.244 0.440 -35.051 1.00 88.50 86 ALA A CA 1
ATOM 611 C C . ALA A 1 86 ? 18.702 1.831 -35.509 1.00 88.50 86 ALA A C 1
ATOM 613 O O . ALA A 1 86 ? 17.885 2.705 -35.794 1.00 88.50 86 ALA A O 1
ATOM 614 N N . LEU A 1 87 ? 20.014 2.042 -35.582 1.00 84.31 87 LEU A N 1
ATOM 615 C CA . LEU A 1 87 ? 20.604 3.246 -36.159 1.00 84.31 87 LEU A CA 1
ATOM 616 C C . LEU A 1 87 ? 20.837 3.047 -37.659 1.00 84.31 87 LEU A C 1
ATOM 618 O O . LEU A 1 87 ? 21.116 1.937 -38.113 1.00 84.31 87 LEU A O 1
ATOM 622 N N . GLY A 1 88 ? 20.819 4.141 -38.428 1.00 82.94 88 GLY A N 1
ATOM 623 C CA . GLY A 1 88 ? 21.083 4.130 -39.878 1.00 82.94 88 GLY A CA 1
ATOM 624 C C . GLY A 1 88 ? 22.454 3.558 -40.277 1.00 82.94 88 GLY A C 1
ATOM 625 O O . GLY A 1 88 ? 22.678 3.233 -41.438 1.00 82.94 88 GLY A O 1
ATOM 626 N N . THR A 1 89 ? 23.355 3.363 -39.310 1.00 82.62 89 THR A N 1
ATOM 627 C CA . THR A 1 89 ? 24.647 2.675 -39.452 1.00 82.62 89 THR A CA 1
ATOM 628 C C . THR A 1 89 ? 24.561 1.146 -39.307 1.00 82.62 89 THR A C 1
ATOM 630 O O . THR A 1 89 ? 25.590 0.499 -39.134 1.00 82.62 89 THR A O 1
ATOM 633 N N . LYS A 1 90 ? 23.359 0.546 -39.351 1.00 79.88 90 LYS A N 1
ATOM 634 C CA . LYS A 1 90 ? 23.088 -0.892 -39.101 1.00 79.88 90 LYS A CA 1
ATOM 635 C C . LYS A 1 90 ? 23.459 -1.379 -37.692 1.00 79.88 90 LYS A C 1
ATOM 637 O O . LYS A 1 90 ? 23.484 -2.579 -37.435 1.00 79.88 90 LYS A O 1
ATOM 642 N N . LYS A 1 91 ? 23.729 -0.461 -36.763 1.00 84.31 91 LYS A N 1
ATOM 643 C CA . LYS A 1 91 ? 23.965 -0.777 -35.351 1.00 84.31 91 LYS A CA 1
ATOM 644 C C . LYS A 1 91 ? 22.629 -0.902 -34.623 1.00 84.31 91 LYS A C 1
ATOM 646 O O . LYS A 1 91 ? 21.774 -0.036 -34.783 1.00 84.31 91 LYS A O 1
ATOM 651 N N . HIS A 1 92 ? 22.460 -1.938 -33.806 1.00 82.12 92 HIS A N 1
ATOM 652 C CA . HIS A 1 92 ? 21.309 -2.079 -32.911 1.00 82.12 92 HIS A CA 1
ATOM 653 C C . HIS A 1 92 ? 21.743 -1.787 -31.471 1.00 82.12 92 HIS A C 1
ATOM 655 O O . HIS A 1 92 ? 22.708 -2.373 -30.984 1.00 82.12 92 HIS A O 1
ATOM 661 N N . ILE A 1 93 ? 21.045 -0.880 -30.787 1.00 85.25 93 ILE A N 1
ATOM 662 C CA . ILE A 1 93 ? 21.264 -0.580 -29.367 1.00 85.25 93 ILE A CA 1
ATOM 663 C C . ILE A 1 93 ? 20.114 -1.170 -28.571 1.00 85.25 93 ILE A C 1
ATOM 665 O O . ILE A 1 93 ? 18.962 -0.806 -28.790 1.00 85.25 93 ILE A O 1
ATOM 669 N N . MET A 1 94 ? 20.440 -2.058 -27.634 1.00 82.75 94 MET A N 1
ATOM 670 C CA . MET A 1 94 ? 19.479 -2.548 -26.657 1.00 82.75 94 MET A CA 1
ATOM 671 C C . MET A 1 94 ? 19.219 -1.468 -25.603 1.00 82.75 94 MET A C 1
ATOM 673 O O . MET A 1 94 ? 20.151 -0.929 -25.006 1.00 82.75 94 MET A O 1
ATOM 677 N N . VAL A 1 95 ? 17.950 -1.160 -25.381 1.00 76.25 95 VAL A N 1
ATOM 678 C CA . VAL A 1 95 ? 17.457 -0.124 -24.480 1.00 76.25 95 VAL A CA 1
ATOM 679 C C . VAL A 1 95 ? 16.469 -0.757 -23.515 1.00 76.25 95 VAL A C 1
ATOM 681 O O . VAL A 1 95 ? 15.527 -1.435 -23.928 1.00 76.25 95 VAL A O 1
ATOM 684 N N . TYR A 1 96 ? 16.674 -0.516 -22.228 1.00 72.12 96 TYR A N 1
ATOM 685 C CA . TYR A 1 96 ? 15.751 -0.924 -21.176 1.00 72.12 96 TYR A CA 1
ATOM 686 C C . TYR A 1 96 ? 14.849 0.258 -20.836 1.00 72.12 96 TYR A C 1
ATOM 688 O O . TYR A 1 96 ? 15.347 1.359 -20.604 1.00 72.12 96 TYR A O 1
ATOM 696 N N . TRP A 1 97 ? 13.533 0.047 -20.832 1.00 54.75 97 TRP A N 1
ATOM 697 C CA . TRP A 1 97 ? 12.564 1.144 -20.727 1.00 54.75 97 TRP A CA 1
ATOM 698 C C . TRP A 1 97 ? 12.207 1.563 -19.290 1.00 54.75 97 TRP A C 1
ATOM 700 O O . TRP A 1 97 ? 11.578 2.600 -19.109 1.00 54.75 97 TRP A O 1
ATOM 710 N N . TYR A 1 98 ? 12.624 0.831 -18.250 1.00 52.78 98 TYR A N 1
ATOM 711 C CA . TYR A 1 98 ? 12.302 1.194 -16.860 1.00 52.78 98 TYR A CA 1
ATOM 712 C C . TYR A 1 98 ? 13.312 0.599 -15.865 1.00 52.78 98 TYR A C 1
ATOM 714 O O . TYR A 1 98 ? 13.431 -0.618 -15.744 1.00 52.78 98 TYR A O 1
ATOM 722 N N . ARG A 1 99 ? 14.026 1.461 -15.124 1.00 47.28 99 ARG A N 1
ATOM 723 C CA . ARG A 1 99 ? 14.798 1.103 -13.917 1.00 47.28 99 ARG A CA 1
ATOM 724 C C . ARG A 1 99 ? 14.708 2.252 -12.892 1.00 47.28 99 ARG A C 1
ATOM 726 O O . ARG A 1 99 ? 15.419 3.242 -13.012 1.00 47.28 99 ARG A O 1
ATOM 733 N N . PHE A 1 100 ? 13.844 2.105 -11.890 1.00 45.94 100 PHE A N 1
ATOM 734 C CA . PHE A 1 100 ? 13.781 2.865 -10.621 1.00 45.94 100 PHE A CA 1
ATOM 735 C C . PHE A 1 100 ? 13.757 1.787 -9.514 1.00 45.94 100 PHE A C 1
ATOM 737 O O . PHE A 1 100 ? 13.072 0.792 -9.711 1.00 45.94 100 PHE A O 1
ATOM 744 N N . LEU A 1 101 ? 14.456 1.791 -8.374 1.00 45.62 101 LEU A N 1
ATOM 745 C CA . LEU A 1 101 ? 15.421 2.656 -7.683 1.00 45.62 101 LEU A CA 1
ATOM 746 C C . LEU A 1 101 ? 16.578 1.760 -7.176 1.00 45.62 101 LEU A C 1
ATOM 748 O O . LEU A 1 101 ? 16.385 0.565 -6.981 1.00 45.62 101 LEU A O 1
ATOM 752 N N . PHE A 1 102 ? 17.748 2.363 -6.932 1.00 42.22 102 PHE A N 1
ATOM 753 C CA . PHE A 1 102 ? 19.035 1.768 -6.512 1.00 42.22 102 PHE A CA 1
ATOM 754 C C . PHE A 1 102 ? 19.894 1.125 -7.616 1.00 42.22 102 PHE A C 1
ATOM 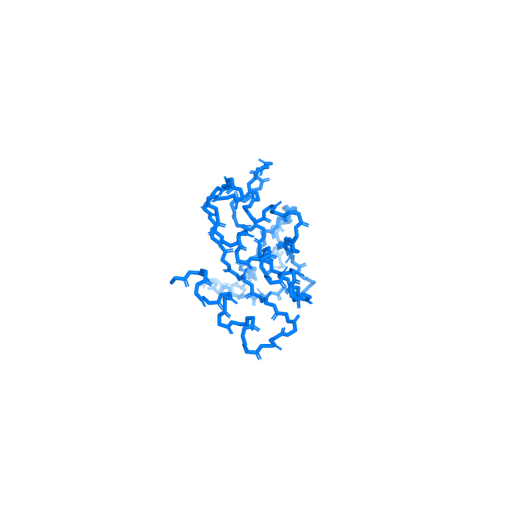756 O O . PH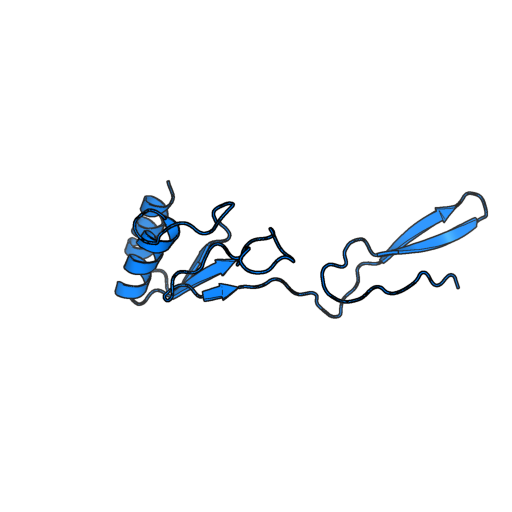E A 1 102 ? 19.941 -0.085 -7.805 1.00 42.22 102 PHE A O 1
ATOM 763 N N . GLY A 1 103 ? 20.694 1.971 -8.273 1.00 34.62 103 GLY A N 1
ATOM 764 C CA . GLY A 1 103 ? 21.942 1.543 -8.909 1.00 34.62 103 GLY A CA 1
ATOM 765 C C . GLY A 1 103 ? 22.007 1.803 -10.408 1.00 34.62 103 GLY A C 1
ATOM 766 O O . GLY A 1 103 ? 21.463 1.056 -11.219 1.00 34.62 103 GLY A O 1
ATOM 767 N N . LYS A 1 104 ? 22.760 2.844 -10.783 1.00 38.94 104 LYS A N 1
ATOM 768 C CA . LYS A 1 104 ? 23.254 3.048 -12.149 1.00 38.94 104 LYS A CA 1
ATOM 769 C C . LYS A 1 104 ? 23.906 1.753 -12.651 1.00 38.94 104 LYS A C 1
ATOM 771 O O . LYS A 1 104 ? 24.864 1.282 -12.041 1.00 38.94 104 LYS A O 1
ATOM 776 N N . LYS A 1 105 ? 23.480 1.240 -13.808 1.00 44.84 105 LYS A N 1
ATOM 777 C CA . LYS A 1 105 ? 24.348 0.400 -14.641 1.00 44.84 105 LYS A CA 1
ATOM 778 C C . LYS A 1 105 ? 24.557 1.054 -15.998 1.00 44.84 105 LYS A C 1
ATOM 780 O O . LYS A 1 105 ? 23.622 1.417 -16.700 1.00 44.84 105 LYS A O 1
ATOM 785 N N . SER A 1 106 ? 25.844 1.250 -16.263 1.00 40.59 106 SER A N 1
ATOM 786 C CA . SER A 1 106 ? 26.446 1.864 -17.435 1.00 40.59 106 SER A CA 1
ATOM 787 C C . SER A 1 106 ? 26.025 1.182 -18.732 1.00 40.59 106 SER A C 1
ATOM 789 O O . SER A 1 106 ? 25.885 -0.041 -18.783 1.00 40.59 106 SER A O 1
ATOM 791 N N . PHE A 1 107 ? 25.941 1.995 -19.786 1.00 48.34 107 PHE A N 1
ATOM 792 C CA . PHE A 1 107 ? 25.929 1.577 -21.185 1.00 48.34 107 PHE A CA 1
ATOM 793 C C . PHE A 1 107 ? 27.006 0.503 -21.425 1.00 48.34 107 PHE A C 1
ATOM 795 O O . PHE A 1 107 ? 28.177 0.723 -21.107 1.00 48.34 107 PHE A O 1
ATOM 802 N N . LYS A 1 108 ? 26.628 -0.633 -22.017 1.00 35.12 108 LYS A N 1
ATOM 803 C CA . LYS A 1 108 ? 27.559 -1.523 -22.720 1.00 35.12 108 LYS A CA 1
ATOM 804 C C . LYS A 1 108 ? 27.025 -1.766 -24.126 1.00 35.12 108 LYS A C 1
ATOM 806 O O . LYS A 1 108 ? 26.007 -2.422 -24.307 1.00 35.12 108 LYS A O 1
ATOM 811 N N . SER A 1 109 ? 27.728 -1.196 -25.102 1.00 34.00 109 SER A N 1
ATOM 812 C CA . SER A 1 109 ? 27.700 -1.659 -26.488 1.00 34.00 109 SER A CA 1
ATOM 813 C C . SER A 1 109 ? 28.436 -2.994 -26.519 1.00 34.00 109 SER A C 1
ATOM 815 O O . SER A 1 109 ? 29.590 -3.037 -26.090 1.00 34.00 109 SER A O 1
ATOM 817 N N . LEU A 1 110 ? 27.785 -4.053 -26.996 1.00 45.78 110 LEU A N 1
ATOM 818 C CA . LEU A 1 110 ? 28.513 -5.089 -27.729 1.00 45.78 110 LEU A CA 1
ATOM 819 C C . LEU A 1 110 ? 28.783 -4.585 -29.154 1.00 45.78 110 LEU A C 1
ATOM 821 O O . LEU A 1 110 ? 28.115 -3.596 -29.561 1.00 45.78 110 LEU A O 1
#

Radius of gyration: 20.28 Å; chains: 1; bounding box: 50×25×52 Å

Organism: Cajanus cajan (NCBI:txid3821)

Sequence (110 aa):
NIMEAFEAAISDGVDVISCSLGHSTATEFFEDGISIGAFHAIANGIVVTAGGGNAGPEPGTVTNVAPWIFSVGASTIDRDFANYIALGTKKHIMVYWYRFLFGKKSFKSL

pLDDT: mean 86.26, std 17.46, range [34.0, 98.56]

Secondary structure (DSSP, 8-state):
-HHHHHHHHHHTT-SEEEE----SS---TTT-HHHHHHHHHHHTT-EEEEE--S--SSTT------TTSEEE-----S---EEEEEPTTS-EEEEES---SS--------

Foldseek 3Di:
DLLVVLVVCVVVVDQEAEEADFDQAADDLVPDSVSVSLVVCVVSNHQYEYEQDDPDDDPRRGHPPRPRYNYDYDDDDPDFDWDWDQDPVRATATDTDDDDDDDDDDDDDD